Protein AF-A0A6S7K5A4-F1 (afdb_monomer_lite)

Structure (mmCIF, N/CA/C/O backbone):
data_AF-A0A6S7K5A4-F1
#
_entry.id   AF-A0A6S7K5A4-F1
#
loop_
_atom_site.group_PDB
_atom_site.id
_atom_site.type_symbol
_atom_site.label_atom_id
_atom_site.label_alt_id
_atom_site.label_comp_id
_atom_site.label_asym_id
_atom_site.label_entity_id
_atom_site.label_seq_id
_atom_site.pdbx_PDB_ins_code
_atom_site.Cartn_x
_atom_site.Cartn_y
_atom_site.Cartn_z
_atom_site.occupancy
_atom_site.B_iso_or_equiv
_atom_site.auth_seq_id
_atom_site.auth_comp_id
_atom_site.auth_asym_id
_atom_site.auth_atom_id
_atom_site.pdbx_PDB_model_num
ATOM 1 N N . MET A 1 1 ? 30.109 -4.049 -11.123 1.00 52.31 1 MET A N 1
ATOM 2 C CA . MET A 1 1 ? 29.608 -3.442 -9.865 1.00 52.31 1 MET A CA 1
ATOM 3 C C . MET A 1 1 ? 28.864 -4.421 -8.947 1.00 52.31 1 MET A C 1
ATOM 5 O O . MET A 1 1 ? 28.704 -4.092 -7.781 1.00 52.31 1 MET A O 1
ATOM 9 N N . LEU A 1 2 ? 28.469 -5.627 -9.390 1.00 56.44 2 LEU A N 1
ATOM 10 C CA . LEU A 1 2 ? 27.839 -6.632 -8.509 1.00 56.44 2 LEU A CA 1
ATOM 11 C C . LEU A 1 2 ? 28.748 -7.172 -7.388 1.00 56.44 2 LEU A C 1
ATOM 13 O O . LEU A 1 2 ? 28.255 -7.739 -6.424 1.00 56.44 2 LEU A O 1
ATOM 17 N N . ASN A 1 3 ? 30.059 -6.949 -7.473 1.00 60.38 3 ASN A N 1
ATOM 18 C CA . ASN A 1 3 ? 31.056 -7.454 -6.522 1.00 60.38 3 ASN A CA 1
ATOM 19 C C . ASN A 1 3 ? 30.965 -6.800 -5.126 1.00 60.38 3 ASN A C 1
ATOM 21 O O . ASN A 1 3 ? 31.632 -7.251 -4.203 1.00 60.38 3 ASN A O 1
ATOM 25 N N . ILE A 1 4 ? 30.176 -5.728 -4.990 1.00 66.69 4 ILE A N 1
ATOM 26 C CA . ILE A 1 4 ? 29.908 -5.021 -3.725 1.00 66.69 4 ILE A CA 1
ATOM 27 C C . ILE A 1 4 ? 28.534 -5.439 -3.156 1.00 66.69 4 ILE A C 1
ATOM 29 O O . ILE A 1 4 ? 28.204 -5.133 -2.014 1.00 66.69 4 ILE A O 1
ATOM 33 N N . ALA A 1 5 ? 27.712 -6.145 -3.939 1.00 69.75 5 ALA A N 1
ATOM 34 C CA . ALA A 1 5 ? 26.365 -6.534 -3.544 1.00 69.75 5 ALA A CA 1
ATOM 35 C C . ALA A 1 5 ? 26.378 -7.803 -2.670 1.00 69.75 5 ALA A C 1
ATOM 37 O O . ALA A 1 5 ? 27.200 -8.700 -2.857 1.00 69.75 5 ALA A O 1
ATOM 38 N N . GLY A 1 6 ? 25.448 -7.888 -1.713 1.00 77.94 6 GLY A N 1
ATOM 39 C CA . GLY A 1 6 ? 25.271 -9.082 -0.881 1.00 77.94 6 GLY A CA 1
ATOM 40 C C . GLY A 1 6 ? 24.885 -10.318 -1.704 1.00 77.94 6 GLY A C 1
ATOM 41 O O . GLY A 1 6 ? 24.362 -10.198 -2.813 1.00 77.94 6 GLY A O 1
ATOM 42 N N . ARG A 1 7 ? 25.112 -11.517 -1.143 1.00 80.25 7 ARG A N 1
ATOM 43 C CA . ARG A 1 7 ? 24.844 -12.810 -1.812 1.00 80.25 7 ARG A CA 1
ATOM 44 C C . ARG A 1 7 ? 23.430 -12.898 -2.400 1.00 80.25 7 ARG A C 1
ATOM 46 O O . ARG A 1 7 ? 23.279 -13.336 -3.535 1.00 80.25 7 ARG A O 1
ATOM 53 N N . GLU A 1 8 ? 22.437 -12.391 -1.677 1.00 79.56 8 GLU A N 1
ATOM 54 C CA . GLU A 1 8 ? 21.036 -12.362 -2.116 1.00 79.56 8 GLU A CA 1
ATOM 55 C C . GLU A 1 8 ? 20.819 -11.521 -3.380 1.00 79.56 8 GLU A C 1
ATOM 57 O O . GLU A 1 8 ? 20.105 -11.932 -4.288 1.00 79.56 8 GLU A O 1
ATOM 62 N N . ALA A 1 9 ? 21.457 -10.352 -3.479 1.00 77.31 9 ALA A N 1
ATOM 63 C CA . ALA A 1 9 ? 21.308 -9.474 -4.638 1.00 77.31 9 ALA A CA 1
ATOM 64 C C . ALA A 1 9 ? 21.947 -10.079 -5.898 1.00 77.31 9 ALA A C 1
ATOM 66 O O . ALA A 1 9 ? 21.412 -9.921 -6.994 1.00 77.31 9 ALA A O 1
ATOM 67 N N . ILE A 1 10 ? 23.057 -10.806 -5.740 1.00 81.94 10 ILE A N 1
ATOM 68 C CA . ILE A 1 10 ? 23.719 -11.530 -6.835 1.00 81.94 10 ILE A CA 1
ATOM 69 C C . ILE A 1 10 ? 22.841 -12.688 -7.322 1.00 81.94 10 ILE A C 1
ATOM 71 O O . ILE A 1 10 ? 22.670 -12.875 -8.523 1.00 81.94 10 ILE A O 1
ATOM 75 N N . GLU A 1 11 ? 22.268 -13.464 -6.403 1.00 84.00 11 GLU A N 1
ATOM 76 C CA . GLU A 1 11 ? 21.342 -14.543 -6.753 1.00 84.00 11 GLU A CA 1
ATOM 77 C C . GLU A 1 11 ? 20.086 -14.002 -7.448 1.00 84.00 11 GLU A C 1
ATOM 79 O O . GLU A 1 11 ? 19.621 -14.569 -8.437 1.00 84.00 11 GLU A O 1
ATOM 84 N N . LYS A 1 12 ? 19.578 -12.854 -6.988 1.00 83.69 12 LYS A N 1
ATOM 85 C CA . LYS A 1 12 ? 18.413 -12.216 -7.597 1.00 83.69 12 LYS A CA 1
ATOM 86 C C . LYS A 1 12 ? 18.703 -11.688 -8.998 1.00 83.69 12 LYS A C 1
ATOM 88 O O . LYS A 1 12 ? 17.885 -11.911 -9.883 1.00 83.69 12 LYS A O 1
ATOM 93 N N . GLU A 1 13 ? 19.852 -11.060 -9.231 1.00 85.19 13 GLU A N 1
ATOM 94 C CA . GLU A 1 13 ? 20.251 -10.616 -10.575 1.00 85.19 13 GLU A CA 1
ATOM 95 C C . GLU A 1 13 ? 20.325 -11.783 -11.563 1.00 85.19 13 GLU A C 1
ATOM 97 O O . GLU A 1 13 ? 19.810 -11.678 -12.673 1.00 85.19 13 GLU A O 1
ATOM 102 N N . ARG A 1 14 ? 20.841 -12.939 -11.128 1.00 85.75 14 ARG A N 1
ATOM 103 C CA . ARG A 1 14 ? 20.873 -14.158 -11.953 1.00 85.75 14 ARG A CA 1
ATOM 104 C C . ARG A 1 14 ? 19.489 -14.673 -12.352 1.00 85.75 14 ARG A C 1
ATOM 106 O O . ARG A 1 14 ? 19.387 -15.420 -13.320 1.00 85.75 14 ARG A O 1
ATOM 113 N N . SER A 1 15 ? 18.439 -14.297 -11.621 1.00 86.19 15 SER A N 1
ATOM 114 C CA . SER A 1 15 ? 17.052 -14.633 -11.965 1.00 86.19 15 SER A CA 1
ATOM 115 C C . SER A 1 15 ? 16.423 -13.682 -12.991 1.00 86.19 15 SER A C 1
ATOM 117 O O . SER A 1 15 ? 15.311 -13.938 -13.453 1.00 86.19 15 SER A O 1
ATOM 119 N N . PHE A 1 16 ? 17.090 -12.580 -13.355 1.00 90.12 16 PHE A N 1
ATOM 120 C CA . PHE A 1 16 ? 16.536 -11.611 -14.297 1.00 90.12 16 PHE A CA 1
ATOM 121 C C . PHE A 1 16 ? 16.547 -12.158 -15.724 1.00 90.12 16 PHE A C 1
ATOM 123 O O . PHE A 1 16 ? 17.543 -12.689 -16.211 1.00 90.12 16 PHE A O 1
ATOM 130 N N . VAL A 1 17 ? 15.431 -11.961 -16.423 1.00 89.62 17 VAL A N 1
ATOM 131 C CA . VAL A 1 17 ? 15.312 -12.232 -17.858 1.00 89.62 17 VAL A CA 1
ATOM 132 C C . VAL A 1 17 ? 15.612 -10.946 -18.619 1.00 89.62 17 VAL A C 1
ATOM 134 O O . VAL A 1 17 ? 14.994 -9.920 -18.333 1.00 89.62 17 VAL A O 1
ATOM 137 N N . TYR A 1 18 ? 16.533 -11.001 -19.581 1.00 90.12 18 TYR A N 1
ATOM 138 C CA . TYR A 1 18 ? 16.929 -9.867 -20.420 1.00 90.12 18 TYR A CA 1
ATOM 139 C C . TYR A 1 18 ? 16.326 -10.005 -21.817 1.00 90.12 18 TYR A C 1
ATOM 141 O O . TYR A 1 18 ? 16.447 -11.054 -22.453 1.00 90.12 18 TYR A O 1
ATOM 149 N N . SER A 1 19 ? 15.667 -8.950 -22.286 1.00 89.94 19 SER A N 1
ATOM 150 C CA . SER A 1 19 ? 15.024 -8.934 -23.602 1.00 89.94 19 SER A CA 1
ATOM 151 C C . SER A 1 19 ? 16.052 -8.789 -24.738 1.00 89.94 19 SER A C 1
ATOM 153 O O . SER A 1 19 ? 16.953 -7.951 -24.632 1.00 89.94 19 SER A O 1
ATOM 155 N N . PRO A 1 20 ? 15.932 -9.549 -25.843 1.00 91.81 20 PRO A N 1
ATOM 156 C CA . PRO A 1 20 ? 16.779 -9.368 -27.019 1.00 91.81 20 PRO A CA 1
ATOM 157 C C . PRO A 1 20 ? 16.443 -8.067 -27.763 1.00 91.81 20 PRO A C 1
ATOM 159 O O . PRO A 1 20 ? 15.405 -7.448 -27.530 1.00 91.81 20 PRO A O 1
ATOM 162 N N . ALA A 1 21 ? 17.321 -7.661 -28.684 1.00 91.44 21 ALA A N 1
ATOM 163 C CA . ALA A 1 21 ? 17.081 -6.494 -29.527 1.00 91.44 21 ALA A CA 1
ATOM 164 C C . ALA A 1 21 ? 15.871 -6.723 -30.446 1.00 91.44 21 ALA A C 1
ATOM 166 O O . ALA A 1 21 ? 15.776 -7.759 -31.107 1.00 91.44 21 ALA A O 1
ATOM 167 N N . VAL A 1 22 ? 14.985 -5.733 -30.524 1.00 92.06 22 VAL A N 1
ATOM 168 C CA . VAL A 1 22 ? 13.830 -5.748 -31.428 1.00 92.06 22 VAL A CA 1
ATOM 169 C C . VAL A 1 22 ? 14.243 -5.114 -32.749 1.00 92.06 22 VAL A C 1
ATOM 171 O O . VAL A 1 22 ? 14.768 -3.996 -32.760 1.00 92.06 22 VAL A O 1
ATOM 174 N N . ARG A 1 23 ? 14.021 -5.829 -33.856 1.00 92.75 23 ARG A N 1
ATOM 175 C CA . ARG A 1 23 ? 14.338 -5.373 -35.215 1.00 92.75 23 ARG A CA 1
ATOM 176 C C . ARG A 1 23 ? 13.070 -5.124 -36.027 1.00 92.75 23 ARG A C 1
ATOM 178 O O . ARG A 1 23 ? 12.062 -5.784 -35.788 1.00 92.75 23 ARG A O 1
ATOM 185 N N . ASN A 1 24 ? 13.124 -4.187 -36.969 1.00 91.25 24 ASN A N 1
ATOM 186 C CA . ASN A 1 24 ? 12.059 -3.977 -37.951 1.00 91.25 24 ASN A CA 1
ATOM 187 C C . ASN A 1 24 ? 12.160 -4.978 -39.120 1.00 91.25 24 ASN A C 1
ATOM 189 O O . ASN A 1 24 ? 13.087 -5.787 -39.191 1.00 91.25 24 ASN A O 1
ATOM 193 N N . GLU A 1 25 ? 11.215 -4.898 -40.059 1.00 89.50 25 GLU A N 1
ATOM 194 C CA . GLU A 1 25 ? 11.192 -5.714 -41.285 1.00 89.50 25 GLU A CA 1
ATOM 195 C C . GLU A 1 25 ? 12.432 -5.496 -42.173 1.00 89.50 25 GLU A C 1
ATOM 197 O O . GLU A 1 25 ? 12.860 -6.410 -42.874 1.00 89.50 25 GLU A O 1
ATOM 202 N N . ALA A 1 26 ? 13.061 -4.318 -42.088 1.00 90.94 26 ALA A N 1
ATOM 203 C CA . ALA A 1 26 ? 14.318 -3.980 -42.760 1.00 90.94 26 ALA A CA 1
ATOM 204 C C . ALA A 1 26 ? 15.577 -4.422 -41.977 1.00 90.94 26 ALA A C 1
ATOM 206 O O . ALA A 1 26 ? 16.697 -4.084 -42.356 1.00 90.94 26 ALA A O 1
ATOM 207 N N . ASN A 1 27 ? 15.413 -5.204 -40.902 1.00 87.38 27 ASN A N 1
ATOM 208 C CA . ASN A 1 27 ? 16.471 -5.715 -40.025 1.00 87.38 27 ASN A CA 1
ATOM 209 C C . ASN A 1 27 ? 17.232 -4.645 -39.204 1.00 87.38 27 ASN A C 1
ATOM 211 O O . ASN A 1 27 ? 18.259 -4.941 -38.579 1.00 87.38 27 ASN A O 1
ATOM 215 N N . GLU A 1 28 ? 16.718 -3.420 -39.141 1.00 88.44 28 GLU A N 1
ATOM 216 C CA . GLU A 1 28 ? 17.237 -2.316 -38.332 1.00 88.44 28 GLU A CA 1
ATOM 217 C C . GLU A 1 28 ? 16.773 -2.450 -36.878 1.00 88.44 28 GLU A C 1
ATOM 219 O O . GLU A 1 28 ? 15.652 -2.876 -36.603 1.00 88.44 28 GLU A O 1
ATOM 224 N N . ILE A 1 29 ? 17.633 -2.093 -35.923 1.00 89.12 29 ILE A N 1
ATOM 225 C CA . ILE A 1 29 ? 17.336 -2.214 -34.490 1.00 89.12 29 ILE A CA 1
ATOM 226 C C . ILE A 1 29 ? 16.434 -1.049 -34.061 1.00 89.12 29 ILE A C 1
ATOM 228 O O . ILE A 1 29 ? 16.874 0.096 -34.050 1.00 89.12 29 ILE A O 1
ATOM 232 N N . ILE A 1 30 ? 15.197 -1.349 -33.657 1.00 90.50 30 ILE A N 1
ATOM 233 C CA . ILE A 1 30 ? 14.252 -0.378 -33.081 1.00 90.50 30 ILE A CA 1
ATOM 234 C C . ILE A 1 30 ? 14.490 -0.234 -31.575 1.00 90.50 30 ILE A C 1
ATOM 236 O O . ILE A 1 30 ? 14.404 0.857 -31.014 1.00 90.50 30 ILE A O 1
ATOM 240 N N . THR A 1 31 ? 14.774 -1.347 -30.897 1.00 86.62 31 THR A N 1
ATOM 241 C CA . THR A 1 31 ? 14.992 -1.374 -29.447 1.00 86.62 31 THR A CA 1
ATOM 242 C C . THR A 1 31 ? 16.269 -2.154 -29.160 1.00 86.62 31 THR A C 1
ATOM 244 O O . THR A 1 31 ? 16.373 -3.306 -29.593 1.00 86.62 31 THR A O 1
ATOM 247 N N . PRO A 1 32 ? 17.260 -1.561 -28.470 1.00 89.31 32 PRO A N 1
ATOM 248 C CA . PRO A 1 32 ? 18.497 -2.261 -28.153 1.00 89.31 32 PRO A CA 1
ATOM 249 C C . PRO A 1 32 ? 18.230 -3.423 -27.188 1.00 89.31 32 PRO A C 1
ATOM 251 O O . PRO A 1 32 ? 17.282 -3.389 -26.405 1.00 89.31 32 PRO A O 1
ATOM 254 N N . ALA A 1 33 ? 19.081 -4.450 -27.243 1.00 91.12 33 ALA A N 1
ATOM 255 C CA . ALA A 1 33 ? 19.010 -5.566 -26.306 1.00 91.12 33 ALA A CA 1
ATOM 256 C C . ALA A 1 33 ? 19.248 -5.082 -24.869 1.00 91.12 33 ALA A C 1
ATOM 258 O O . ALA A 1 33 ? 20.108 -4.233 -24.618 1.00 91.12 33 ALA A O 1
ATOM 259 N N . GLU A 1 34 ? 18.518 -5.658 -23.920 1.00 93.00 34 GLU A N 1
ATOM 260 C CA . GLU A 1 34 ? 18.803 -5.472 -22.505 1.00 93.00 34 GLU A CA 1
ATOM 261 C C . GLU A 1 34 ? 20.077 -6.235 -22.136 1.00 93.00 34 GLU A C 1
ATOM 263 O O . GLU A 1 34 ? 20.291 -7.370 -22.562 1.00 93.00 34 GLU A O 1
ATOM 268 N N . THR A 1 35 ? 20.917 -5.627 -21.303 1.00 88.38 35 THR A N 1
ATOM 269 C CA . THR A 1 35 ? 22.153 -6.249 -20.825 1.00 88.38 35 THR A CA 1
ATOM 270 C C . THR A 1 35 ? 22.279 -6.076 -19.319 1.00 88.38 35 THR A C 1
ATOM 272 O O . THR A 1 35 ? 21.802 -5.091 -18.745 1.00 88.38 35 THR A O 1
ATOM 275 N N . LYS A 1 36 ? 22.937 -7.031 -18.660 1.00 85.62 36 LYS A N 1
ATOM 276 C CA . LYS A 1 36 ? 23.232 -6.947 -17.222 1.00 85.62 36 LYS A CA 1
ATOM 277 C C . LYS A 1 36 ? 24.295 -5.896 -16.905 1.00 85.62 36 LYS A C 1
ATOM 279 O O . LYS A 1 36 ? 24.424 -5.461 -15.768 1.00 85.62 36 LYS A O 1
ATOM 284 N N . GLU A 1 37 ? 25.055 -5.468 -17.905 1.00 86.88 37 GLU A N 1
ATOM 285 C CA . GLU A 1 37 ? 26.041 -4.398 -17.794 1.00 86.88 37 GLU A CA 1
ATOM 286 C C . GLU A 1 37 ? 25.378 -3.011 -17.761 1.00 86.88 37 GLU A C 1
ATOM 288 O O . GLU A 1 37 ? 25.975 -2.058 -17.257 1.00 86.88 37 GLU A O 1
ATOM 293 N N . SER A 1 38 ? 24.133 -2.889 -18.243 1.00 88.75 38 SER A N 1
ATOM 294 C CA . SER A 1 38 ? 23.374 -1.643 -18.168 1.00 88.75 38 SER A CA 1
ATOM 295 C C . SER A 1 38 ? 22.853 -1.395 -16.752 1.00 88.75 38 SER A C 1
ATOM 297 O O . SER A 1 38 ? 21.958 -2.079 -16.246 1.00 88.75 38 SER A O 1
ATOM 299 N N . ILE A 1 39 ? 23.385 -0.347 -16.118 1.00 87.00 39 ILE A N 1
ATOM 300 C CA . ILE A 1 39 ? 22.965 0.103 -14.784 1.00 87.00 39 ILE A CA 1
ATOM 301 C C . ILE A 1 39 ? 21.475 0.465 -14.770 1.00 87.00 39 ILE A C 1
ATOM 303 O O . ILE A 1 39 ? 20.788 0.206 -13.784 1.00 87.00 39 ILE A O 1
ATOM 307 N N . GLU A 1 40 ? 20.963 1.052 -15.849 1.00 89.38 40 GLU A N 1
ATOM 308 C CA . GLU A 1 40 ? 19.560 1.457 -15.962 1.00 89.38 40 GLU A CA 1
ATOM 309 C C . GLU A 1 40 ? 18.627 0.243 -16.026 1.00 89.38 40 GLU A C 1
ATOM 311 O O . GLU A 1 40 ? 17.619 0.202 -15.315 1.00 89.38 40 GLU A O 1
ATOM 316 N N . VAL A 1 41 ? 19.004 -0.782 -16.800 1.00 90.44 41 VAL A N 1
ATOM 317 C CA . VAL A 1 41 ? 18.269 -2.053 -16.879 1.00 90.44 41 VAL A CA 1
ATOM 318 C C . VAL A 1 41 ? 18.262 -2.747 -15.521 1.00 90.44 41 VAL A C 1
ATOM 320 O O . VAL A 1 41 ? 17.193 -3.123 -15.039 1.00 90.44 41 VAL A O 1
ATOM 323 N N . LEU A 1 42 ? 19.423 -2.860 -14.864 1.00 89.50 42 LEU A N 1
ATOM 324 C CA . LEU A 1 42 ? 19.517 -3.454 -13.530 1.00 89.50 42 LEU A CA 1
ATOM 325 C C . LEU A 1 42 ? 18.651 -2.702 -12.518 1.00 89.50 42 LEU A C 1
ATOM 327 O O . LEU A 1 42 ? 17.855 -3.325 -11.819 1.00 89.50 42 LEU A O 1
ATOM 331 N N . LYS A 1 43 ? 18.751 -1.368 -12.459 1.00 87.81 43 LYS A N 1
ATOM 332 C CA . LYS A 1 43 ? 17.932 -0.546 -11.554 1.00 87.81 43 LYS A CA 1
ATOM 333 C C . LYS A 1 43 ? 16.443 -0.774 -11.779 1.00 87.81 43 LYS A C 1
ATOM 335 O O . LYS A 1 43 ? 15.705 -0.896 -10.805 1.00 87.81 43 LYS A O 1
ATOM 340 N N . ARG A 1 44 ? 15.996 -0.851 -13.034 1.00 88.75 44 ARG A N 1
ATOM 341 C CA . ARG A 1 44 ? 14.590 -1.108 -13.353 1.00 88.75 44 ARG A CA 1
ATOM 342 C C . ARG A 1 44 ? 14.145 -2.501 -12.902 1.00 88.75 44 ARG A C 1
ATOM 344 O O . ARG A 1 44 ? 13.156 -2.589 -12.185 1.00 88.75 44 ARG A O 1
ATOM 351 N N . LYS A 1 45 ? 14.885 -3.561 -13.238 1.00 87.81 45 LYS A N 1
ATOM 352 C CA . LYS A 1 45 ? 14.550 -4.945 -12.841 1.00 87.81 45 LYS A CA 1
ATOM 353 C C . LYS A 1 45 ? 14.548 -5.117 -11.316 1.00 87.81 45 LYS A C 1
ATOM 355 O O . LYS A 1 45 ? 13.626 -5.701 -10.753 1.00 87.81 45 LYS A O 1
ATOM 360 N N . PHE A 1 46 ? 15.530 -4.533 -10.621 1.00 86.81 46 PHE A N 1
ATOM 361 C CA . PHE A 1 46 ? 15.536 -4.500 -9.156 1.00 86.81 46 PHE A CA 1
ATOM 362 C C . PHE A 1 46 ? 14.353 -3.706 -8.601 1.00 86.81 46 PHE A C 1
ATOM 364 O O . PHE A 1 46 ? 13.744 -4.140 -7.631 1.00 86.81 46 PHE A O 1
ATOM 371 N N . LYS A 1 47 ? 13.976 -2.580 -9.216 1.00 83.31 47 LYS A N 1
ATOM 372 C CA . LYS A 1 47 ? 12.786 -1.819 -8.815 1.00 83.31 47 LYS A CA 1
ATOM 373 C C . LYS A 1 47 ? 11.500 -2.626 -9.004 1.00 83.31 47 LYS A C 1
ATOM 375 O O . LYS A 1 47 ? 10.657 -2.581 -8.122 1.00 83.31 47 LYS A O 1
ATOM 380 N N . GLU A 1 48 ? 11.359 -3.377 -10.092 1.00 80.00 48 GLU A N 1
ATOM 381 C CA . GLU A 1 48 ? 10.200 -4.250 -10.348 1.00 80.00 48 GLU A CA 1
ATOM 382 C C . GLU A 1 48 ? 10.055 -5.347 -9.277 1.00 80.00 48 GLU A C 1
ATOM 384 O O . GLU A 1 48 ? 8.946 -5.673 -8.870 1.00 80.00 48 GLU A O 1
ATOM 389 N N . ILE A 1 49 ? 11.168 -5.880 -8.770 1.00 77.19 49 ILE A N 1
ATOM 390 C CA . ILE A 1 49 ? 11.174 -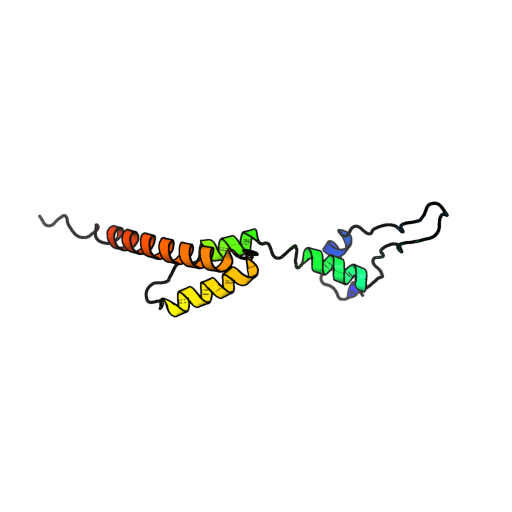6.940 -7.747 1.00 77.19 49 ILE A CA 1
ATOM 391 C C . ILE A 1 49 ? 11.073 -6.405 -6.322 1.00 77.19 49 ILE A C 1
ATOM 393 O O . ILE A 1 49 ? 10.427 -7.0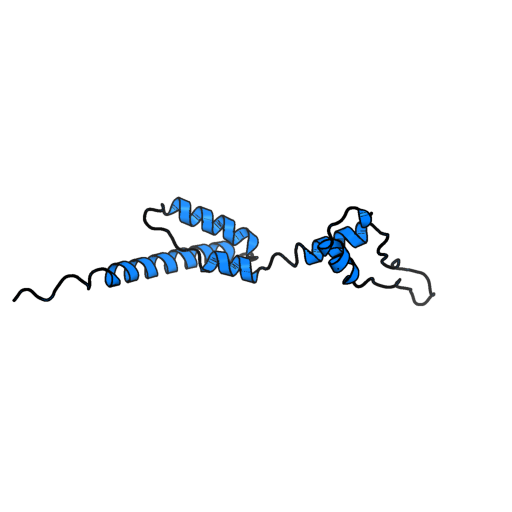25 -5.480 1.00 77.19 49 ILE A O 1
ATOM 397 N N . CYS A 1 50 ? 11.731 -5.285 -6.031 1.00 71.25 50 CYS A N 1
ATOM 398 C CA . CYS A 1 50 ? 11.685 -4.638 -4.720 1.00 71.25 50 CYS A CA 1
ATOM 399 C C . CYS A 1 50 ? 10.388 -3.844 -4.523 1.00 71.25 50 CYS A C 1
ATOM 401 O O . CYS A 1 50 ? 10.004 -3.565 -3.392 1.00 71.25 50 CYS A O 1
ATOM 403 N N . ASN A 1 51 ? 9.717 -3.482 -5.616 1.00 64.88 51 ASN A N 1
ATOM 404 C CA . ASN A 1 51 ? 8.412 -2.844 -5.623 1.00 64.88 51 ASN A C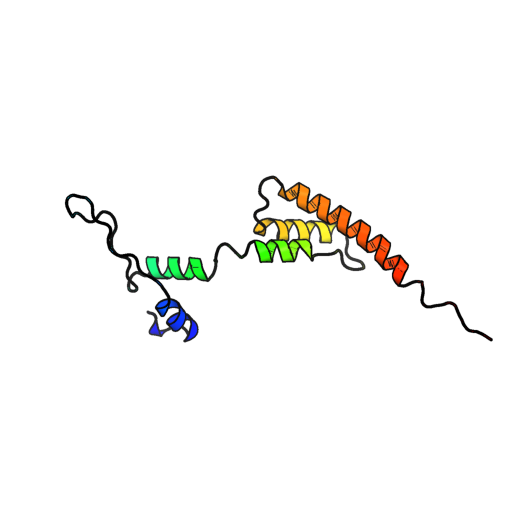A 1
ATOM 405 C C . ASN A 1 51 ? 7.494 -3.537 -6.645 1.00 64.88 51 ASN A C 1
ATOM 407 O O . ASN A 1 51 ? 7.135 -2.922 -7.656 1.00 64.88 51 ASN A O 1
ATOM 411 N N . PRO A 1 52 ? 7.124 -4.810 -6.410 1.00 61.50 52 PRO A N 1
ATOM 412 C CA . PRO A 1 52 ? 6.193 -5.522 -7.270 1.00 61.50 52 PRO A CA 1
ATOM 413 C C . PRO A 1 52 ? 4.818 -4.920 -7.008 1.00 61.50 52 PRO A C 1
ATOM 415 O O . PRO A 1 52 ? 4.133 -5.405 -6.119 1.00 61.50 52 PRO A O 1
ATOM 418 N N . GLN A 1 53 ? 4.499 -3.793 -7.661 1.00 57.56 53 GLN A N 1
ATOM 419 C CA . GLN A 1 53 ? 3.279 -2.996 -7.450 1.00 57.56 53 GLN A CA 1
ATOM 420 C C . GLN A 1 53 ? 2.808 -3.078 -5.990 1.00 57.56 53 GLN A C 1
ATOM 422 O O . GLN A 1 53 ? 1.865 -3.815 -5.711 1.00 57.56 53 GLN A O 1
ATOM 427 N N . GLY A 1 54 ? 3.583 -2.466 -5.073 1.00 62.91 54 GLY A N 1
ATOM 428 C CA . GLY A 1 54 ? 3.524 -2.640 -3.613 1.00 62.91 54 GLY A CA 1
ATOM 429 C C . GLY A 1 54 ? 2.326 -3.446 -3.136 1.00 62.91 54 GLY A C 1
ATOM 430 O O . GLY A 1 54 ? 1.258 -2.866 -3.024 1.00 62.91 54 GLY A O 1
ATOM 431 N N . ASN A 1 55 ? 2.515 -4.764 -2.957 1.00 79.44 55 ASN A N 1
ATOM 432 C CA . ASN A 1 55 ? 1.457 -5.779 -2.885 1.00 79.44 55 ASN A CA 1
ATOM 433 C C . ASN A 1 55 ? 0.131 -5.217 -2.355 1.00 79.44 55 ASN A C 1
ATOM 435 O O . ASN A 1 55 ? -0.129 -5.221 -1.149 1.00 79.44 55 ASN A O 1
ATOM 439 N N . VAL A 1 56 ? -0.700 -4.743 -3.283 1.00 88.12 56 VAL A N 1
ATOM 440 C CA . VAL A 1 56 ? -1.926 -4.006 -2.968 1.00 88.12 56 VAL A CA 1
ATOM 441 C C . VAL A 1 56 ? -2.841 -4.856 -2.088 1.00 88.12 56 VAL A C 1
ATOM 443 O O . VAL A 1 56 ? -3.544 -4.341 -1.224 1.00 88.12 56 VAL A O 1
ATOM 446 N N . ILE A 1 57 ? -2.783 -6.182 -2.240 1.00 88.38 57 ILE A N 1
ATOM 447 C CA . ILE A 1 57 ? -3.520 -7.136 -1.407 1.00 88.38 57 ILE A CA 1
ATOM 448 C C . ILE A 1 57 ? -3.063 -7.051 0.054 1.00 88.38 57 ILE A C 1
ATOM 450 O O . ILE A 1 57 ? -3.902 -7.048 0.953 1.00 88.38 57 ILE A O 1
ATOM 454 N N . MET A 1 58 ? -1.759 -6.940 0.311 1.00 89.44 58 MET A N 1
ATOM 455 C CA . MET A 1 58 ? -1.227 -6.786 1.668 1.00 89.44 58 MET A CA 1
ATOM 456 C C . MET A 1 58 ? -1.548 -5.420 2.266 1.00 89.44 58 MET A C 1
ATOM 458 O O . MET A 1 58 ? -1.875 -5.344 3.448 1.00 89.44 58 MET A O 1
ATOM 462 N N . GLU A 1 59 ? -1.512 -4.352 1.474 1.00 92.69 59 GLU A N 1
ATOM 463 C CA . GLU A 1 59 ? -1.906 -3.017 1.936 1.00 92.69 59 GLU A CA 1
ATOM 464 C C . GLU A 1 59 ? -3.400 -2.975 2.289 1.00 92.69 59 GLU A C 1
ATOM 466 O O . GLU A 1 59 ? -3.775 -2.587 3.400 1.00 92.69 59 GLU A O 1
ATOM 471 N N . ARG A 1 60 ? -4.256 -3.526 1.419 1.00 94.62 60 ARG A N 1
ATOM 472 C CA . ARG A 1 60 ? -5.689 -3.713 1.691 1.00 94.62 60 ARG A CA 1
ATOM 473 C C . ARG A 1 60 ? -5.923 -4.595 2.911 1.00 94.62 60 ARG A C 1
ATOM 475 O O . ARG A 1 60 ? -6.821 -4.318 3.703 1.00 94.62 60 ARG A O 1
ATOM 482 N N . HIS A 1 61 ? -5.119 -5.639 3.107 1.00 93.75 61 HIS A N 1
ATOM 483 C CA . HIS A 1 61 ? -5.188 -6.463 4.310 1.00 93.75 61 HIS A CA 1
ATOM 484 C C . HIS A 1 61 ? -4.881 -5.640 5.567 1.00 93.75 61 HIS A C 1
ATOM 486 O O . HIS A 1 61 ? -5.691 -5.658 6.492 1.00 93.75 61 HIS A O 1
ATOM 492 N N . LYS A 1 62 ? -3.784 -4.865 5.587 1.00 94.56 62 LYS A N 1
ATOM 493 C CA . LYS A 1 62 ? -3.430 -3.969 6.708 1.00 94.56 62 LYS A CA 1
ATOM 494 C C . LYS A 1 62 ? -4.563 -2.993 7.029 1.00 94.56 62 LYS A C 1
ATOM 496 O O . LYS A 1 62 ? -4.925 -2.848 8.195 1.00 94.56 62 LYS A O 1
ATOM 501 N N . PHE A 1 63 ? -5.154 -2.375 6.006 1.00 96.56 63 PHE A N 1
ATOM 502 C CA . PHE A 1 63 ? -6.327 -1.511 6.149 1.00 96.56 63 PHE A CA 1
ATOM 503 C C . PHE A 1 63 ? -7.518 -2.260 6.774 1.00 96.56 63 PHE A C 1
ATOM 505 O O . PHE A 1 63 ? -8.113 -1.807 7.753 1.00 96.56 63 PHE A O 1
ATOM 512 N N . ASN A 1 64 ? -7.839 -3.450 6.261 1.00 93.88 64 ASN A N 1
ATOM 513 C CA . ASN A 1 64 ? -9.007 -4.219 6.685 1.00 93.88 64 ASN A CA 1
ATOM 514 C C . ASN A 1 64 ? -8.883 -4.814 8.092 1.00 93.88 64 ASN A C 1
ATOM 516 O O . ASN A 1 64 ? -9.895 -4.928 8.784 1.00 93.88 64 ASN A O 1
ATOM 520 N N . VAL A 1 65 ? -7.680 -5.161 8.557 1.00 92.38 65 VAL A N 1
ATOM 521 C CA . VAL A 1 65 ? -7.471 -5.676 9.926 1.00 92.38 65 VAL A CA 1
ATOM 522 C C . VAL A 1 65 ? -7.295 -4.571 10.970 1.00 92.38 65 VAL A C 1
ATOM 524 O O . VAL A 1 65 ? -7.350 -4.841 12.170 1.00 92.38 65 VAL A O 1
ATOM 527 N N . ARG A 1 66 ? -7.115 -3.312 10.550 1.00 94.06 66 ARG A N 1
ATOM 528 C CA . ARG A 1 66 ? -6.939 -2.177 11.461 1.00 94.06 66 ARG A CA 1
ATOM 529 C C . ARG A 1 66 ? -8.238 -1.853 12.206 1.00 94.06 66 ARG A C 1
ATOM 531 O O . ARG A 1 66 ? -9.163 -1.261 11.656 1.00 94.06 66 ARG A O 1
ATOM 538 N N . ASN A 1 67 ? -8.292 -2.185 13.493 1.00 91.69 67 ASN A N 1
ATOM 539 C CA . ASN A 1 67 ? -9.411 -1.864 14.391 1.00 91.69 67 ASN A CA 1
ATOM 540 C C . ASN A 1 67 ? -9.005 -0.797 15.406 1.00 91.69 67 ASN A C 1
ATOM 542 O O . ASN A 1 67 ? -7.832 -0.762 15.780 1.00 91.69 67 ASN A O 1
ATOM 546 N N . GLN A 1 68 ? -9.949 0.044 15.839 1.00 90.88 68 GLN A N 1
ATOM 547 C CA . GLN A 1 68 ? -9.711 1.052 16.876 1.00 90.88 68 GLN A CA 1
ATOM 548 C C . GLN A 1 68 ? -9.261 0.364 18.171 1.00 90.88 68 GLN A C 1
AT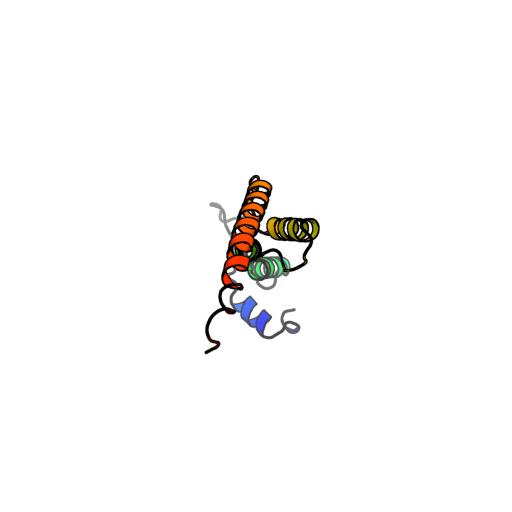OM 550 O O . GLN A 1 68 ? -9.859 -0.629 18.585 1.00 90.88 68 GLN A O 1
ATOM 555 N N . ARG A 1 69 ? -8.177 0.854 18.776 1.00 89.88 69 ARG A N 1
ATOM 556 C CA . ARG A 1 69 ? -7.635 0.293 20.023 1.00 89.88 69 ARG A CA 1
ATOM 557 C C . ARG A 1 69 ? -8.415 0.816 21.231 1.00 89.88 69 ARG A C 1
ATOM 559 O O . ARG A 1 69 ? -9.000 1.897 21.175 1.00 89.88 69 ARG A O 1
ATOM 566 N N . ASP A 1 70 ? -8.377 0.087 22.342 1.00 87.62 70 ASP A N 1
ATOM 567 C CA . ASP A 1 70 ? -8.970 0.562 23.595 1.00 87.62 70 ASP A CA 1
ATOM 568 C C . ASP A 1 70 ? -8.331 1.892 24.019 1.00 87.62 70 ASP A C 1
ATOM 570 O O . ASP A 1 70 ? -7.108 2.023 24.079 1.00 87.62 70 ASP A O 1
ATOM 574 N N . GLY A 1 71 ? -9.168 2.900 24.275 1.00 89.38 71 GLY A N 1
ATOM 575 C CA . GLY A 1 71 ? -8.726 4.253 24.629 1.00 89.38 71 GLY A CA 1
ATOM 576 C C . GLY A 1 71 ? -8.184 5.093 23.464 1.00 89.38 71 GLY A C 1
ATOM 577 O O . GLY A 1 71 ? -7.825 6.250 23.674 1.00 89.38 71 GLY A O 1
ATOM 578 N N . GLU A 1 72 ? -8.139 4.566 22.237 1.00 91.31 72 GLU A N 1
ATOM 579 C CA . GLU A 1 72 ? -7.744 5.344 21.062 1.00 91.31 72 GLU A CA 1
ATOM 580 C C . GLU A 1 72 ? -8.822 6.369 20.692 1.00 91.31 72 GLU A C 1
ATOM 582 O O . GLU A 1 72 ? -10.011 6.050 20.632 1.00 91.31 72 GLU A O 1
ATOM 587 N N . SER A 1 73 ? -8.412 7.603 20.383 1.00 93.25 73 SER A N 1
ATOM 588 C CA . SER A 1 73 ? -9.340 8.621 19.894 1.00 93.25 73 SER A CA 1
ATOM 589 C C . SER A 1 73 ? -9.810 8.303 18.474 1.00 93.25 73 SER A C 1
ATOM 591 O O . SER A 1 73 ? -9.052 7.817 17.631 1.00 93.25 73 SER A O 1
ATOM 593 N N . ILE A 1 74 ? -11.060 8.654 18.171 1.00 90.62 74 ILE A N 1
ATOM 594 C CA . ILE A 1 74 ? -11.612 8.467 16.825 1.00 90.62 74 ILE A CA 1
ATOM 595 C C . ILE A 1 74 ? -10.788 9.208 15.763 1.00 90.62 74 ILE A C 1
ATOM 597 O O . ILE A 1 74 ? -10.589 8.697 14.668 1.00 90.62 74 ILE A O 1
ATOM 601 N N . GLN A 1 75 ? -10.249 10.384 16.094 1.00 94.50 75 GLN A N 1
ATOM 602 C CA . GLN A 1 75 ? -9.417 11.171 15.183 1.00 94.50 75 GLN A CA 1
ATOM 603 C C . GLN A 1 75 ? -8.115 10.447 14.827 1.00 94.50 75 GLN A C 1
ATOM 605 O O . GLN A 1 75 ? -7.759 10.395 13.651 1.00 94.50 75 GLN A O 1
ATOM 610 N N . SER A 1 76 ? -7.443 9.850 15.820 1.00 96.00 76 SER A N 1
ATOM 611 C CA . SER A 1 76 ? -6.234 9.045 15.606 1.00 96.00 76 SER A CA 1
ATOM 612 C C . SER A 1 76 ? -6.534 7.849 14.705 1.00 96.00 76 SER A C 1
ATOM 614 O O . SER A 1 76 ? -5.858 7.634 13.702 1.00 96.00 76 SER A O 1
ATOM 616 N N . TYR A 1 77 ? -7.619 7.129 15.003 1.00 94.88 77 TYR A N 1
ATOM 617 C CA . TYR A 1 77 ? -8.035 5.973 14.216 1.00 94.88 77 TYR A CA 1
ATOM 618 C C . TYR A 1 77 ? -8.311 6.327 12.746 1.00 94.88 77 TYR A C 1
ATOM 620 O O . TYR A 1 77 ? -7.808 5.671 11.835 1.00 94.88 77 TYR A O 1
ATOM 628 N N . VAL A 1 78 ? -9.078 7.394 12.505 1.00 95.88 78 VAL A N 1
ATOM 629 C CA . VAL A 1 78 ? -9.411 7.869 11.152 1.00 95.88 78 VAL A CA 1
ATOM 630 C C . VAL A 1 78 ? -8.164 8.342 10.402 1.00 95.88 78 VAL A C 1
ATOM 632 O O . VAL A 1 78 ? -8.044 8.095 9.201 1.00 95.88 78 VAL A O 1
ATOM 635 N N . SER A 1 79 ? -7.229 9.003 11.091 1.00 97.44 79 SER A N 1
ATOM 636 C CA . SER A 1 79 ? -5.959 9.434 10.499 1.00 97.44 79 SER A CA 1
ATOM 637 C C . SER A 1 79 ? -5.139 8.239 10.007 1.00 97.44 79 SER A C 1
ATOM 639 O O . SER A 1 79 ? -4.705 8.229 8.857 1.00 97.44 79 SER A O 1
ATOM 641 N N . ASP A 1 80 ? -5.005 7.194 10.826 1.00 97.25 80 ASP A N 1
ATOM 642 C CA . ASP A 1 80 ? -4.306 5.964 10.440 1.00 97.25 80 ASP A CA 1
ATOM 643 C C . ASP A 1 80 ? -4.975 5.265 9.250 1.00 97.25 80 ASP A C 1
ATOM 645 O O . ASP A 1 80 ? 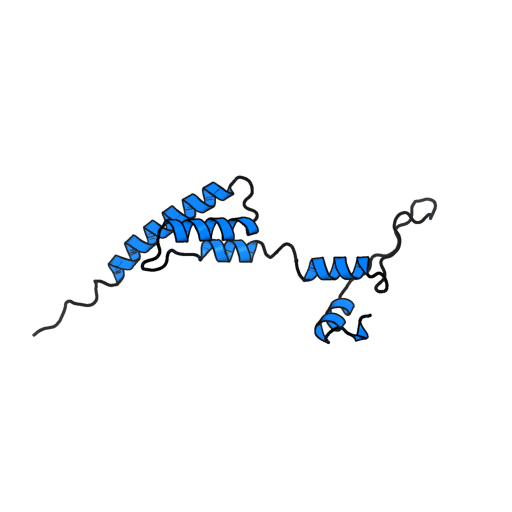-4.292 4.810 8.332 1.00 97.25 80 ASP A O 1
ATOM 649 N N . LEU A 1 81 ? -6.311 5.199 9.225 1.00 97.44 81 LEU A N 1
ATOM 650 C CA . LEU A 1 81 ? -7.044 4.628 8.091 1.00 97.44 81 LEU A CA 1
ATOM 651 C C . LEU A 1 81 ? -6.779 5.392 6.788 1.00 97.44 81 LEU A C 1
ATOM 653 O O . LEU A 1 81 ? -6.636 4.763 5.742 1.00 97.44 81 LEU A O 1
ATOM 657 N N . ARG A 1 82 ? -6.688 6.728 6.839 1.00 97.25 82 ARG A N 1
ATOM 658 C CA . ARG A 1 82 ? -6.369 7.554 5.663 1.00 97.25 82 ARG A CA 1
ATOM 659 C C . ARG A 1 82 ? -4.976 7.266 5.116 1.00 97.25 82 ARG A C 1
ATOM 661 O O . ARG A 1 82 ? -4.853 7.139 3.900 1.00 97.25 82 ARG A O 1
ATOM 668 N N . ILE A 1 83 ? -3.991 7.126 6.007 1.00 96.44 83 ILE A N 1
ATOM 669 C CA . ILE A 1 83 ? -2.602 6.789 5.661 1.00 96.44 83 ILE A CA 1
ATOM 670 C C . ILE A 1 83 ? -2.537 5.398 5.022 1.00 96.44 83 ILE A C 1
ATOM 672 O O . ILE A 1 83 ? -1.934 5.227 3.969 1.00 96.44 83 ILE A O 1
ATOM 676 N N . LEU A 1 84 ? -3.191 4.399 5.621 1.00 96.19 84 LEU A N 1
ATOM 677 C CA . LEU A 1 84 ? -3.214 3.036 5.075 1.00 96.19 84 LEU A CA 1
ATOM 678 C C . LEU A 1 84 ? -3.935 2.964 3.723 1.00 96.19 84 LEU A C 1
ATOM 680 O O . LEU A 1 84 ? -3.543 2.201 2.846 1.00 96.19 84 LEU A O 1
ATOM 684 N N . ALA A 1 85 ? -4.986 3.760 3.532 1.00 96.50 85 ALA A N 1
ATOM 685 C CA . ALA A 1 85 ? -5.751 3.764 2.292 1.00 96.50 85 ALA A CA 1
ATOM 686 C C . ALA A 1 85 ? -4.987 4.372 1.096 1.00 96.50 85 ALA A C 1
ATOM 688 O O . ALA A 1 85 ? -5.359 4.089 -0.042 1.00 96.50 85 ALA A O 1
ATOM 689 N N . ASP A 1 86 ? -3.933 5.171 1.320 1.00 94.38 86 ASP A N 1
ATOM 690 C CA . ASP A 1 86 ? -3.110 5.759 0.245 1.00 94.38 86 ASP A CA 1
ATOM 691 C C . ASP A 1 86 ? -2.366 4.708 -0.588 1.00 94.38 86 ASP A C 1
ATOM 693 O O . ASP A 1 86 ? -2.164 4.900 -1.786 1.00 94.38 86 ASP A O 1
ATOM 697 N N . THR A 1 87 ? -2.004 3.574 0.014 1.00 92.38 87 THR A N 1
ATOM 698 C CA . THR A 1 87 ? -1.274 2.483 -0.655 1.00 92.38 87 THR A CA 1
ATOM 699 C C . THR A 1 87 ? -2.187 1.356 -1.147 1.00 92.38 87 THR A C 1
ATOM 701 O O . THR A 1 87 ? -1.720 0.391 -1.742 1.00 92.38 87 THR A O 1
ATOM 704 N N . CYS A 1 88 ? -3.502 1.463 -0.931 1.00 93.19 88 CYS A N 1
ATOM 705 C CA . CYS A 1 88 ? -4.471 0.407 -1.248 1.00 93.19 88 CYS A CA 1
ATOM 706 C C . CYS A 1 88 ? -5.032 0.455 -2.681 1.00 93.19 88 CYS A C 1
ATOM 708 O O . CYS A 1 88 ? -5.832 -0.412 -3.052 1.00 93.19 88 CYS A O 1
ATOM 710 N N . GLU A 1 89 ? -4.674 1.479 -3.462 1.00 93.94 89 GLU A N 1
ATOM 711 C CA . GLU A 1 89 ? -5.193 1.716 -4.818 1.00 93.94 89 GLU A CA 1
ATOM 712 C C . GLU A 1 89 ? -6.735 1.664 -4.891 1.00 93.94 89 GLU A C 1
ATOM 714 O O . GLU A 1 89 ? -7.318 1.035 -5.772 1.00 93.94 89 GLU A O 1
ATOM 719 N N . TYR A 1 90 ? -7.427 2.296 -3.935 1.00 94.25 90 TYR A N 1
ATOM 720 C CA . TYR A 1 90 ? -8.898 2.361 -3.935 1.00 94.25 90 TYR A CA 1
ATOM 721 C C . TYR A 1 90 ? -9.475 3.366 -4.942 1.00 94.25 90 TYR A C 1
ATOM 723 O O . TYR A 1 90 ? -10.681 3.367 -5.192 1.00 94.25 90 TYR A O 1
ATOM 731 N N . GLY A 1 91 ? -8.636 4.229 -5.521 1.00 93.75 91 GLY A N 1
ATOM 732 C CA . GLY A 1 91 ? -9.070 5.250 -6.470 1.00 93.75 91 GLY A CA 1
ATOM 733 C C . GLY A 1 91 ? -10.139 6.168 -5.874 1.00 93.75 91 GLY A C 1
ATOM 734 O O . GLY A 1 91 ? -10.015 6.635 -4.741 1.00 93.75 91 GLY A O 1
ATOM 735 N N . THR A 1 92 ? -11.212 6.406 -6.627 1.00 96.44 92 THR A N 1
ATOM 736 C CA . THR A 1 92 ? -12.321 7.288 -6.228 1.00 96.44 92 THR A CA 1
ATOM 737 C C . THR A 1 92 ? -13.121 6.770 -5.033 1.00 96.44 92 THR A C 1
ATOM 739 O O . THR A 1 92 ? -13.778 7.557 -4.363 1.00 96.44 92 THR A O 1
ATOM 742 N N . MET A 1 93 ? -13.043 5.472 -4.724 1.00 97.00 93 MET A N 1
ATOM 743 C CA . MET A 1 93 ? -13.778 4.854 -3.614 1.00 97.00 93 MET A CA 1
ATOM 744 C C . MET A 1 93 ? -13.053 4.963 -2.266 1.00 97.00 93 MET A C 1
ATOM 746 O O . MET A 1 93 ? -13.534 4.442 -1.261 1.00 97.00 93 MET A O 1
ATOM 750 N N . LYS A 1 94 ? -11.888 5.624 -2.206 1.00 96.56 94 LYS A N 1
ATOM 751 C CA . LYS A 1 94 ? -11.067 5.711 -0.986 1.00 96.56 94 LYS A CA 1
ATOM 752 C C . LYS A 1 94 ? -11.872 6.160 0.243 1.00 96.56 94 LYS A C 1
ATOM 754 O O . LYS A 1 94 ? -11.798 5.521 1.292 1.00 96.56 94 LYS A O 1
ATOM 759 N N . ASP A 1 95 ? -12.665 7.221 0.108 1.00 96.88 95 ASP A N 1
ATOM 760 C CA . ASP A 1 95 ? -13.454 7.770 1.218 1.00 96.88 95 ASP A CA 1
ATOM 761 C C . ASP A 1 95 ? -14.652 6.887 1.600 1.00 96.88 95 ASP A C 1
ATOM 763 O O . ASP A 1 95 ? -15.071 6.871 2.759 1.00 96.88 95 ASP A O 1
ATOM 767 N N . GLU A 1 96 ? -15.202 6.124 0.655 1.00 97.44 96 GLU A N 1
ATOM 768 C CA . GLU A 1 96 ? -16.252 5.131 0.916 1.00 97.44 96 GLU A CA 1
ATOM 769 C C . GLU A 1 96 ? -15.707 3.984 1.766 1.00 97.44 96 GLU A C 1
ATOM 771 O O . GLU A 1 96 ? -16.248 3.717 2.837 1.00 97.44 96 GLU A O 1
ATOM 776 N N . PHE A 1 97 ? -14.560 3.409 1.389 1.00 97.00 97 PHE A N 1
ATOM 777 C CA . PHE A 1 97 ? -13.925 2.343 2.169 1.00 97.00 97 PHE A CA 1
ATOM 778 C C . PHE A 1 97 ? -13.556 2.782 3.589 1.00 97.00 97 PHE A C 1
ATOM 780 O O . PHE A 1 97 ? -13.714 2.010 4.536 1.00 97.00 97 PHE A O 1
ATOM 787 N N . ILE A 1 98 ? -13.083 4.021 3.770 1.00 96.88 98 ILE A N 1
ATOM 788 C CA . ILE A 1 98 ? -12.785 4.559 5.106 1.00 96.88 98 ILE A CA 1
ATOM 789 C C . ILE A 1 98 ? -14.066 4.664 5.944 1.00 96.88 98 ILE A C 1
ATOM 791 O O . ILE A 1 98 ? -14.064 4.255 7.106 1.00 96.88 98 ILE A O 1
ATOM 795 N N . ARG A 1 99 ? -15.166 5.173 5.371 1.00 95.38 99 ARG A N 1
ATOM 796 C CA . ARG A 1 99 ? -16.461 5.270 6.067 1.00 95.38 99 ARG A CA 1
ATOM 797 C C . ARG A 1 99 ? -16.998 3.897 6.456 1.00 95.38 99 ARG A C 1
ATOM 799 O O . ARG A 1 99 ? -17.347 3.703 7.621 1.00 95.38 99 ARG A O 1
ATOM 806 N N . ASP A 1 100 ? -16.985 2.943 5.532 1.00 94.56 100 ASP A N 1
ATOM 807 C CA . ASP A 1 100 ? -17.436 1.573 5.784 1.00 94.56 100 ASP A CA 1
ATOM 808 C C . ASP A 1 100 ? -16.615 0.922 6.897 1.00 94.56 100 ASP A C 1
ATOM 810 O O . ASP A 1 100 ? -17.162 0.306 7.815 1.00 94.56 100 ASP A O 1
ATOM 814 N N . LYS A 1 101 ? -15.294 1.135 6.888 1.00 93.50 101 LYS A N 1
ATOM 815 C CA . LYS A 1 101 ? -14.409 0.600 7.921 1.00 93.50 101 LYS A CA 1
ATOM 816 C C . LYS A 1 101 ? -14.722 1.167 9.307 1.00 93.50 101 LYS A C 1
ATOM 818 O O . LYS A 1 101 ? -14.713 0.407 10.279 1.00 93.50 101 LYS A O 1
ATOM 823 N N . ILE A 1 102 ? -15.042 2.459 9.403 1.00 92.56 102 ILE A N 1
ATOM 824 C CA . ILE A 1 102 ? -15.470 3.097 10.657 1.00 92.56 102 ILE A CA 1
ATOM 825 C C . ILE A 1 102 ? -16.779 2.468 11.151 1.00 92.56 102 ILE A C 1
ATOM 827 O O . ILE A 1 102 ? -16.854 2.067 12.312 1.00 92.56 102 ILE A O 1
ATOM 831 N N . VAL A 1 103 ? -17.783 2.316 10.282 1.00 89.44 103 VAL A N 1
ATOM 832 C CA . VAL A 1 103 ? -19.078 1.707 10.642 1.00 89.44 103 VAL A CA 1
ATOM 833 C C . VAL A 1 103 ? -18.894 0.267 11.129 1.00 89.44 103 VAL A C 1
ATOM 835 O O . VAL A 1 103 ? -19.410 -0.104 12.187 1.00 89.44 103 VAL A O 1
ATOM 838 N N . CYS A 1 104 ? -18.106 -0.539 10.411 1.00 86.06 104 CYS A N 1
ATOM 839 C CA . CYS A 1 104 ? -17.795 -1.904 10.823 1.00 86.06 104 CYS A CA 1
ATOM 840 C C . CYS A 1 104 ? -17.085 -1.942 12.182 1.00 86.06 104 CYS A C 1
ATOM 842 O O . CYS A 1 104 ? -17.481 -2.719 13.050 1.00 86.06 104 CYS A O 1
ATOM 844 N N . ALA A 1 105 ? -16.064 -1.105 12.399 1.00 82.06 105 ALA A N 1
ATOM 845 C CA . ALA A 1 105 ? -15.324 -1.066 13.661 1.00 82.06 105 ALA A CA 1
ATOM 846 C C . ALA A 1 105 ? -16.242 -0.762 14.858 1.00 82.06 105 ALA A C 1
ATOM 848 O O . ALA A 1 105 ? -16.168 -1.447 15.880 1.00 82.06 105 ALA A O 1
ATOM 849 N N . TRP A 1 106 ? -17.166 0.189 14.705 1.00 78.19 106 TRP A N 1
ATOM 850 C CA . TRP A 1 106 ? -18.161 0.520 15.730 1.00 78.19 106 TRP A CA 1
ATOM 851 C C . TRP A 1 106 ? -19.094 -0.650 16.054 1.00 78.19 106 TRP A C 1
ATOM 853 O O . TRP A 1 106 ? -19.377 -0.915 17.226 1.00 78.19 106 TRP A O 1
ATOM 863 N N . TYR A 1 107 ? -19.538 -1.391 15.037 1.00 73.06 107 TYR A N 1
ATOM 864 C CA . TYR A 1 107 ? -20.402 -2.553 15.240 1.00 73.06 107 TYR A CA 1
ATOM 865 C C . TYR A 1 107 ? -19.699 -3.683 16.014 1.00 73.06 107 TYR A C 1
ATOM 867 O O . TYR A 1 107 ? -20.299 -4.291 16.904 1.00 73.06 107 TYR A O 1
ATOM 875 N N . TYR A 1 108 ? -18.414 -3.939 15.740 1.00 64.75 108 TYR A N 1
ATOM 876 C CA . TYR A 1 108 ? -17.645 -4.976 16.441 1.00 64.75 108 TYR A CA 1
ATOM 877 C C . TYR A 1 108 ? -17.324 -4.616 17.899 1.00 64.75 108 TYR A C 1
ATOM 879 O O . TYR A 1 108 ? -17.412 -5.487 18.769 1.00 64.75 108 TYR A O 1
ATOM 887 N N . ILE A 1 109 ? -17.032 -3.346 18.203 1.00 63.44 109 ILE A N 1
ATOM 888 C CA . ILE A 1 109 ? -16.812 -2.886 19.588 1.00 63.44 109 ILE A CA 1
ATOM 889 C C . ILE A 1 109 ? -18.075 -3.113 20.438 1.00 63.44 109 ILE A C 1
ATOM 891 O O . ILE A 1 109 ? -17.991 -3.643 21.547 1.00 63.44 109 ILE A O 1
ATOM 895 N N . GLY A 1 110 ? -19.263 -2.830 19.888 1.00 57.88 110 GLY A N 1
ATOM 896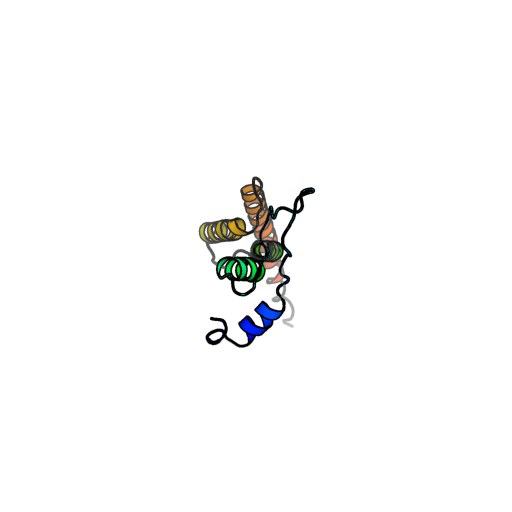 C CA . GLY A 1 110 ? -20.544 -3.049 20.573 1.00 57.88 110 GLY A CA 1
ATOM 897 C C . GLY A 1 110 ? -20.878 -4.520 20.882 1.00 57.88 110 GLY A C 1
ATOM 898 O O . GLY A 1 110 ? -21.704 -4.798 21.757 1.00 57.88 110 GLY A O 1
ATOM 899 N N . GLN A 1 111 ? -20.236 -5.470 20.195 1.00 54.12 111 GLN A N 1
ATOM 900 C CA . GLN A 1 111 ? -20.374 -6.913 20.436 1.00 54.12 111 GLN A CA 1
ATOM 901 C C . GLN A 1 111 ? -19.296 -7.436 21.406 1.00 54.12 111 GLN A C 1
ATOM 903 O O . GLN A 1 111 ? -19.591 -8.290 22.246 1.00 54.12 111 GLN A O 1
ATOM 908 N N . GLY A 1 112 ? -18.070 -6.894 21.357 1.00 51.12 112 GLY A N 1
ATOM 909 C CA . GLY A 1 112 ? -16.959 -7.277 22.241 1.00 51.12 112 GLY A CA 1
ATOM 910 C C . GLY A 1 112 ? -17.222 -6.982 23.723 1.00 51.12 112 GLY A C 1
ATOM 911 O O . GLY A 1 112 ? -16.963 -7.829 24.580 1.00 51.12 112 GLY A O 1
ATOM 912 N N . SER A 1 113 ? -17.848 -5.842 24.038 1.00 49.25 113 SER A N 1
ATOM 913 C CA . SER A 1 113 ? -18.223 -5.497 25.419 1.00 49.25 113 SER A CA 1
ATOM 914 C C . SER A 1 113 ? -19.273 -6.443 26.018 1.00 49.25 113 SER A C 1
ATOM 916 O O . SER A 1 113 ? -19.309 -6.631 27.232 1.00 49.25 113 SER A O 1
ATOM 918 N N . LYS A 1 114 ? -20.109 -7.093 25.193 1.00 45.41 114 LYS A N 1
ATOM 919 C CA . LYS A 1 114 ? -21.130 -8.048 25.666 1.00 45.41 114 LYS A CA 1
ATOM 920 C C . LYS A 1 114 ? -20.555 -9.428 26.003 1.00 45.41 114 LYS A C 1
ATOM 922 O O . LYS A 1 114 ? -21.171 -10.170 26.767 1.00 45.41 114 LYS A O 1
ATOM 927 N N . ALA A 1 115 ? -19.388 -9.779 25.460 1.00 45.91 115 ALA A N 1
ATOM 928 C CA . ALA A 1 115 ? -18.747 -11.071 25.703 1.00 45.91 115 ALA A CA 1
ATOM 929 C C . ALA A 1 115 ? -17.982 -11.122 27.041 1.00 45.91 115 ALA A C 1
ATOM 931 O O . ALA A 1 115 ? -17.917 -12.179 27.671 1.00 45.91 115 ALA A O 1
ATOM 932 N N . VAL A 1 116 ? -17.447 -9.991 27.518 1.00 50.50 116 VAL A N 1
ATOM 933 C CA . VAL A 1 116 ? -16.635 -9.938 28.751 1.00 50.50 116 VAL A CA 1
ATOM 934 C C . VAL A 1 116 ? -17.495 -10.011 30.026 1.00 50.50 116 VAL A C 1
ATOM 936 O O . VAL A 1 116 ? -17.059 -10.558 31.038 1.00 50.50 116 VAL A O 1
ATOM 939 N N . THR A 1 117 ? -18.755 -9.567 29.990 1.00 41.31 117 THR A N 1
ATOM 940 C CA . THR A 1 117 ? -19.605 -9.469 31.198 1.00 41.31 117 THR A CA 1
ATOM 941 C C . THR A 1 117 ? -20.270 -10.790 31.627 1.00 41.31 117 THR A C 1
ATOM 943 O O . THR A 1 117 ? -20.871 -10.852 32.696 1.00 41.31 117 THR A O 1
ATOM 946 N N . LYS A 1 118 ? -20.138 -11.897 30.879 1.00 42.66 118 LYS A N 1
ATOM 947 C CA . LYS A 1 118 ? -20.786 -13.184 31.235 1.00 42.66 118 LYS A CA 1
ATOM 948 C C . LYS A 1 118 ? -19.986 -14.119 32.159 1.00 42.66 118 LYS A C 1
ATOM 950 O O . LYS A 1 118 ? -20.415 -15.244 32.386 1.00 42.66 118 LYS A O 1
ATOM 955 N N . ARG A 1 119 ? -18.865 -13.684 32.751 1.00 45.09 119 ARG A N 1
ATOM 956 C CA . ARG A 1 119 ? -18.067 -14.506 33.693 1.00 45.09 119 ARG A CA 1
ATOM 957 C C . ARG A 1 119 ? -18.003 -13.968 35.128 1.00 45.09 119 ARG A C 1
ATOM 959 O O . ARG A 1 119 ? -16.964 -14.085 35.756 1.00 45.09 119 ARG A O 1
ATOM 966 N N . LYS A 1 120 ? -19.078 -13.401 35.687 1.00 45.16 120 LYS A N 1
ATOM 967 C CA . LYS A 1 120 ? -19.201 -13.213 37.153 1.00 45.16 120 LYS A CA 1
ATOM 968 C C . LYS A 1 120 ? -20.654 -13.302 37.622 1.00 45.16 120 LYS A C 1
ATOM 970 O O . LYS A 1 120 ? -21.210 -12.329 38.105 1.00 45.16 120 LYS A O 1
ATOM 975 N N . SER A 1 121 ? -21.281 -14.464 37.474 1.00 52.53 121 SER A N 1
ATOM 976 C CA . SER A 1 121 ? -22.424 -14.842 38.313 1.00 52.53 121 SER A CA 1
ATOM 977 C C . SER A 1 121 ? -22.704 -16.326 38.131 1.00 52.53 121 SER A C 1
ATOM 979 O O . SER A 1 121 ? -23.300 -16.708 37.135 1.00 52.53 121 SER A O 1
ATOM 981 N N . THR A 1 122 ? -22.171 -17.140 39.045 1.00 47.53 122 THR A N 1
ATOM 982 C CA . THR A 1 122 ? -22.798 -18.335 39.643 1.00 47.53 122 THR A CA 1
ATOM 983 C C . THR A 1 122 ? -21.713 -19.115 40.375 1.00 47.53 122 THR A C 1
ATOM 985 O O . THR A 1 122 ? -20.935 -19.827 39.743 1.00 47.53 122 THR A O 1
ATOM 988 N N . ARG A 1 123 ? -21.659 -18.962 41.703 1.00 40.38 123 ARG A N 1
ATOM 989 C CA . ARG A 1 123 ? -21.799 -20.057 42.682 1.00 40.38 123 ARG A CA 1
ATOM 990 C C . ARG A 1 123 ? -21.269 -19.607 44.048 1.00 40.38 123 ARG A C 1
ATOM 992 O O . ARG A 1 123 ? -20.137 -19.890 44.415 1.00 40.38 123 ARG A O 1
ATOM 999 N N . THR A 1 124 ? -22.141 -18.938 44.798 1.00 41.56 124 THR A N 1
ATOM 1000 C CA . THR A 1 124 ? -22.139 -18.995 46.263 1.00 41.56 124 THR A CA 1
ATOM 1001 C C . THR A 1 124 ? -23.362 -19.807 46.657 1.00 41.56 124 THR A C 1
ATOM 1003 O O . THR A 1 124 ? -24.471 -19.278 46.621 1.00 41.56 124 THR A O 1
ATOM 1006 N N . ARG A 1 125 ? -23.166 -21.095 46.936 1.00 41.78 125 ARG A N 1
ATOM 1007 C CA . ARG A 1 125 ? -23.773 -21.835 48.049 1.00 41.78 125 ARG A CA 1
ATOM 1008 C C . ARG A 1 125 ? -23.178 -23.235 48.104 1.00 41.78 125 ARG A C 1
ATOM 1010 O O . ARG A 1 125 ? -22.956 -23.816 47.013 1.00 41.78 125 ARG A O 1
#

Organism: Paramuricea clavata (NCBI:txid317549)

Foldseek 3Di:
DCVPPDPVLVVLLVVDDKADFDADPVRHTPGHTGDPPDPVSSVVSVCCVVPVLVPLVVLVVVLQPQAADVVRDPVNSLVVSLVSLVSNPPPPCSVVSSVVSVVVNVVVVVVVVVVVPPPPDDDDD

pLDDT: mean 81.97, std 16.51, range [40.38, 97.44]

Radius of gyration: 26.06 Å; chains: 1; bounding box: 55×33×91 Å

Sequence (125 aa):
MLNIAGREAIEKERSFVYSPAVRNEANEIITPAETKESIEVLKRKFKEICNPQGNVIMERHKFNVRNQRDGESIQSYVSDLRILADTCEYGTMKDEFIRDKIVCAWYYIGQGSKAVTKRKSTRTR

Secondary structure (DSSP, 8-state):
-GGGS-HHHHHHHHT---PPPEE-TTS-EEEPPP-TT-HHHHHHHHHHHHSSSTTHHHHHHHHHH--PPTT--HHHHHHHHHHHHTTTT-GGGHHHHHHHHHHHHHHHHHHHHHHHTTSS-----